Protein AF-A0A3R7B1Y9-F1 (afdb_monomer)

Solvent-accessible surface area (backbone atoms only — not comparable to full-atom values): 7894 Å² total; per-residue (Å²): 140,86,83,73,79,94,81,73,58,78,93,54,63,90,70,54,53,66,53,50,55,50,51,55,52,46,60,80,43,66,86,44,53,53,49,78,51,70,20,35,42,76,50,99,56,94,61,56,36,36,69,59,44,41,74,67,61,30,41,79,79,50,71,51,40,29,30,35,71,80,56,69,65,87,49,61,28,34,47,25,41,25,41,32,78,68,48,103,60,78,83,86,83,82,66,67,78,62,67,26,35,36,45,82,69,36,99,91,62,44,80,39,63,55,91,85,55,90,60,66,54,45,41,43,77,54,75,134

Nearest PDB structures (foldseek):
  7nac-assembly1_w  TM=2.927E-01  e=1.940E+00  Saccharomyces cerevisiae BY4741
  8etc-assembly1_w  TM=2.981E-01  e=4.101E+00  Schizosaccharomyces pombe
  8bwy-assembly1_N  TM=2.983E-01  e=2.821E+00  Chlamydomonas reinhardtii
  8bwy-assem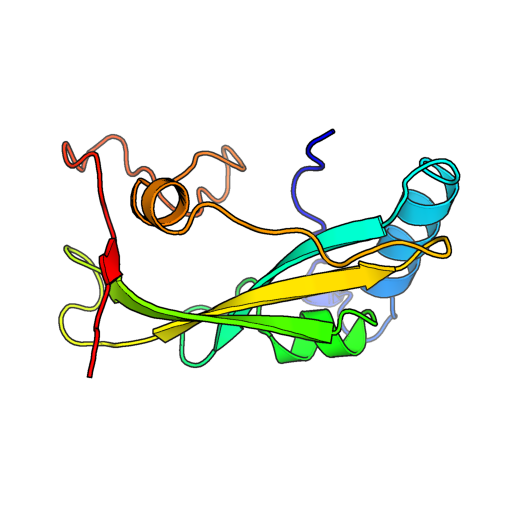bly1_O  TM=2.650E-01  e=2.821E+00  Chlamydomonas reinhardtii
  8glv-assembly1_AR  TM=2.754E-01  e=5.963E+00  Chlamydomonas reinhardtii

Radius of gyration: 15.41 Å; Cα contacts (8 Å, |Δi|>4): 181; chains: 1; bounding box: 38×37×38 Å

Sequence (128 aa):
MVLNCIWVLRKAKGHRFGKRLLNEMIMDYEDADGFATIGLENHWSGWLKKEHMEYLGFTSIDSFTVSHKTKHVGEQFKIRLMWLPNRRDKPPRWRKSKLLRGVDFCMAHPLYHAQSIKEKEILQPNYP

Mean predicted aligned error: 7.43 Å

Structure (mmCIF, N/CA/C/O backbone):
data_AF-A0A3R7B1Y9-F1
#
_entry.id   AF-A0A3R7B1Y9-F1
#
loop_
_atom_site.group_PDB
_atom_site.id
_atom_site.type_symbol
_atom_site.label_atom_id
_atom_site.label_alt_id
_atom_site.label_comp_id
_atom_site.label_asym_id
_atom_site.label_entity_id
_atom_site.label_seq_id
_atom_site.pdbx_PDB_ins_code
_atom_site.Cartn_x
_atom_site.Cartn_y
_atom_site.Cartn_z
_atom_site.occupancy
_atom_site.B_iso_or_equiv
_atom_site.auth_seq_id
_atom_site.auth_comp_id
_atom_site.auth_asym_id
_atom_site.auth_atom_id
_atom_site.pdbx_PDB_model_num
ATOM 1 N N . MET A 1 1 ? -5.298 -5.535 -12.477 1.00 52.38 1 MET A N 1
ATOM 2 C CA . MET A 1 1 ? -5.449 -6.796 -11.720 1.00 52.38 1 MET A CA 1
ATOM 3 C C . MET A 1 1 ? -5.105 -6.531 -10.255 1.00 52.38 1 MET A C 1
ATOM 5 O O . MET A 1 1 ? -4.308 -5.634 -10.012 1.00 52.38 1 MET A O 1
ATOM 9 N N . VAL A 1 2 ? -5.716 -7.226 -9.291 1.00 59.72 2 VAL A N 1
ATOM 10 C CA . VAL A 1 2 ? -5.399 -7.084 -7.854 1.00 59.72 2 VAL A CA 1
ATOM 11 C C . VAL A 1 2 ? -4.685 -8.355 -7.402 1.00 59.72 2 VAL A C 1
ATOM 13 O O . VAL A 1 2 ? -5.224 -9.442 -7.585 1.00 59.72 2 VAL A O 1
ATOM 16 N N . LEU A 1 3 ? -3.483 -8.214 -6.841 1.00 59.25 3 LEU A N 1
ATOM 17 C CA . LEU A 1 3 ? -2.704 -9.312 -6.264 1.00 59.25 3 LEU A CA 1
ATOM 18 C C . LEU A 1 3 ? -2.839 -9.285 -4.744 1.00 59.25 3 LEU A C 1
ATOM 20 O O . LEU A 1 3 ? -2.662 -8.240 -4.116 1.00 59.25 3 LEU A O 1
ATOM 24 N N . ASN A 1 4 ? -3.164 -10.436 -4.159 1.00 57.66 4 ASN A N 1
ATOM 25 C CA . ASN A 1 4 ? -3.396 -10.562 -2.725 1.00 57.66 4 ASN A CA 1
ATOM 26 C C . ASN A 1 4 ? -2.096 -10.943 -1.996 1.00 57.66 4 ASN A C 1
ATOM 28 O O . ASN A 1 4 ? -1.432 -11.903 -2.364 1.00 57.66 4 ASN A O 1
ATOM 32 N N . CYS A 1 5 ? -1.767 -10.144 -0.975 1.00 63.72 5 CYS A N 1
ATOM 33 C CA . CYS A 1 5 ? -0.744 -10.296 0.072 1.00 63.72 5 CYS A CA 1
ATOM 34 C C . CYS A 1 5 ? 0.504 -11.169 -0.208 1.00 63.72 5 CYS A C 1
ATOM 36 O O . CYS A 1 5 ? 0.454 -12.396 -0.196 1.00 63.72 5 CYS A O 1
ATOM 38 N N . ILE A 1 6 ? 1.682 -10.533 -0.240 1.00 68.62 6 ILE A N 1
ATOM 39 C CA . ILE A 1 6 ? 2.969 -11.225 -0.065 1.00 68.62 6 ILE A CA 1
ATOM 40 C C . ILE A 1 6 ? 3.262 -11.323 1.436 1.00 68.62 6 ILE A C 1
ATOM 42 O O . ILE A 1 6 ? 3.415 -10.303 2.114 1.00 68.62 6 ILE A O 1
ATOM 46 N N . TRP A 1 7 ? 3.368 -12.544 1.962 1.00 74.12 7 TRP A N 1
ATOM 47 C CA . TRP A 1 7 ? 3.702 -12.789 3.364 1.00 74.12 7 TRP A CA 1
ATOM 48 C C . TRP A 1 7 ? 4.930 -13.684 3.496 1.00 74.12 7 TRP A C 1
ATOM 50 O O . TRP A 1 7 ? 5.038 -14.727 2.858 1.00 74.12 7 TRP A O 1
ATOM 60 N N . VAL A 1 8 ? 5.858 -13.277 4.362 1.00 76.44 8 VAL A N 1
ATOM 61 C CA . VAL A 1 8 ? 7.041 -14.063 4.714 1.00 76.44 8 VAL A CA 1
ATOM 62 C C . VAL A 1 8 ? 6.974 -14.370 6.201 1.00 76.44 8 VAL A C 1
ATOM 64 O O . VAL A 1 8 ? 6.851 -13.464 7.028 1.00 76.44 8 VAL A O 1
ATOM 67 N N . LEU A 1 9 ? 7.080 -15.655 6.543 1.00 78.69 9 LEU A N 1
ATOM 68 C CA . LEU A 1 9 ? 7.109 -16.108 7.930 1.00 78.69 9 LEU A CA 1
ATOM 69 C C . LEU A 1 9 ? 8.239 -15.423 8.702 1.00 78.69 9 LEU A C 1
ATOM 71 O O . LEU A 1 9 ? 9.355 -15.289 8.203 1.00 78.69 9 LEU A O 1
ATOM 75 N N . ARG A 1 10 ? 7.983 -15.061 9.966 1.00 79.25 10 ARG A N 1
ATOM 76 C CA . ARG A 1 10 ? 8.965 -14.368 10.820 1.00 79.25 10 ARG A CA 1
ATOM 77 C C . ARG A 1 10 ? 10.307 -15.105 10.906 1.00 79.25 10 ARG A C 1
ATOM 79 O O . ARG A 1 10 ? 11.343 -14.455 10.841 1.00 79.25 10 ARG A O 1
ATOM 86 N N . LYS A 1 11 ? 10.286 -16.443 10.984 1.00 86.75 11 LYS A N 1
ATOM 87 C CA . LYS A 1 11 ? 11.491 -17.299 10.999 1.00 86.75 11 LYS A CA 1
ATOM 88 C C . LYS A 1 11 ? 12.354 -17.197 9.736 1.00 86.75 11 LYS A C 1
ATOM 90 O O . LYS A 1 11 ? 13.514 -17.566 9.766 1.00 86.75 11 LYS A O 1
ATOM 95 N N . ALA A 1 12 ? 11.783 -16.712 8.638 1.00 84.31 12 ALA A N 1
ATOM 96 C CA . ALA A 1 12 ? 12.436 -16.569 7.344 1.00 84.31 12 ALA A CA 1
ATOM 97 C C . ALA A 1 12 ? 12.818 -15.103 7.037 1.00 84.31 12 ALA A C 1
ATOM 99 O O . ALA A 1 12 ? 13.274 -14.783 5.935 1.00 84.31 12 ALA A O 1
ATOM 100 N N . LYS A 1 13 ? 12.639 -14.186 8.001 1.00 82.00 13 LYS A N 1
ATOM 101 C CA . LYS A 1 13 ? 13.059 -12.785 7.874 1.00 82.00 13 LYS A CA 1
ATOM 102 C C . LYS A 1 13 ? 14.584 -12.706 7.713 1.00 82.00 13 LYS A C 1
ATOM 104 O O . LYS A 1 13 ? 15.315 -13.468 8.326 1.00 82.00 13 LYS A O 1
ATOM 109 N N . GLY A 1 14 ? 15.061 -11.777 6.883 1.00 83.94 14 GLY A N 1
ATOM 110 C CA . GLY A 1 14 ? 16.495 -11.598 6.597 1.00 83.94 14 GLY A CA 1
ATOM 111 C C . GLY A 1 14 ? 17.009 -12.409 5.401 1.00 83.94 14 GLY A C 1
ATOM 112 O O . GLY A 1 14 ? 17.999 -12.022 4.791 1.00 83.94 14 GLY A O 1
ATOM 113 N N . HIS A 1 15 ? 16.277 -13.436 4.960 1.00 88.56 15 HIS A N 1
ATOM 114 C CA . HIS A 1 15 ? 16.654 -14.274 3.811 1.00 88.56 15 HIS A CA 1
ATOM 115 C C . HIS A 1 15 ? 16.192 -13.727 2.450 1.00 88.56 15 HIS A C 1
ATOM 117 O O . HIS A 1 15 ? 16.201 -14.438 1.451 1.00 88.56 15 HIS A O 1
ATOM 123 N N . ARG A 1 16 ? 15.761 -12.458 2.389 1.00 87.62 16 ARG A N 1
ATOM 124 C CA . ARG A 1 16 ? 15.345 -11.757 1.155 1.00 87.62 16 ARG A CA 1
ATOM 125 C C . ARG A 1 16 ? 14.173 -12.396 0.388 1.00 87.62 16 ARG A C 1
ATOM 127 O O . ARG A 1 16 ? 13.889 -11.974 -0.730 1.00 87.62 16 ARG A O 1
ATOM 134 N N . PHE A 1 17 ? 13.430 -13.329 0.991 1.00 88.50 17 PHE A N 1
ATOM 135 C CA . PHE A 1 17 ? 12.280 -13.975 0.345 1.00 88.50 17 PHE A CA 1
ATOM 136 C C . PHE A 1 17 ? 11.212 -12.991 -0.134 1.00 88.50 17 PHE A C 1
ATOM 138 O O . PHE A 1 17 ? 10.658 -13.196 -1.203 1.00 88.50 17 PHE A O 1
ATOM 145 N N . GLY A 1 18 ? 10.968 -11.894 0.591 1.00 86.56 18 GLY A N 1
ATOM 146 C CA . GLY A 1 18 ? 10.007 -10.876 0.150 1.00 86.56 18 GLY A CA 1
ATOM 147 C C . GLY A 1 18 ? 10.405 -10.235 -1.182 1.00 86.56 18 GLY A C 1
ATOM 148 O O . GLY A 1 18 ? 9.563 -10.068 -2.054 1.00 86.56 18 GLY A O 1
ATOM 149 N N . LYS A 1 19 ? 11.703 -9.957 -1.370 1.00 89.06 19 LYS A N 1
ATOM 150 C CA . LYS A 1 19 ? 12.230 -9.428 -2.633 1.00 89.06 19 LYS A CA 1
ATOM 151 C C . LYS A 1 19 ? 12.167 -10.473 -3.744 1.00 89.06 19 LYS A C 1
ATOM 153 O O . LYS A 1 19 ? 11.825 -10.137 -4.866 1.00 89.06 19 LYS A O 1
ATOM 158 N N . ARG A 1 20 ? 12.459 -11.739 -3.425 1.00 90.88 20 ARG A N 1
ATOM 159 C CA . ARG A 1 20 ? 12.348 -12.833 -4.395 1.00 90.88 20 ARG A CA 1
ATOM 160 C C . ARG A 1 20 ? 10.907 -12.999 -4.877 1.00 90.88 20 ARG A C 1
ATOM 162 O O . ARG A 1 20 ? 10.685 -12.932 -6.070 1.00 90.88 20 ARG A O 1
ATOM 169 N N . LEU A 1 21 ? 9.943 -13.110 -3.962 1.00 89.31 21 LEU A N 1
ATOM 170 C CA . LEU A 1 21 ? 8.519 -13.219 -4.298 1.00 89.31 21 LEU A CA 1
ATOM 171 C C . LEU A 1 21 ? 8.025 -12.022 -5.120 1.00 89.31 21 LEU A C 1
ATOM 173 O O . LEU A 1 21 ? 7.263 -12.205 -6.060 1.00 89.31 21 LEU A O 1
ATOM 177 N N . LEU A 1 22 ? 8.477 -10.809 -4.789 1.00 89.44 22 LEU A N 1
ATOM 178 C CA . LEU A 1 22 ? 8.145 -9.624 -5.573 1.00 89.44 22 LEU A CA 1
ATOM 179 C C . LEU A 1 22 ? 8.728 -9.686 -6.991 1.00 89.44 22 LEU A C 1
ATOM 181 O O . LEU A 1 22 ? 8.039 -9.322 -7.933 1.00 89.44 22 LEU A O 1
ATOM 185 N N . ASN A 1 23 ? 9.967 -10.150 -7.153 1.00 90.06 23 ASN A N 1
ATOM 186 C CA . ASN A 1 23 ? 10.581 -10.285 -8.472 1.00 90.06 23 ASN A CA 1
ATOM 187 C C . ASN A 1 23 ? 9.865 -11.330 -9.337 1.00 90.06 23 ASN A C 1
ATOM 189 O O . ASN A 1 23 ? 9.602 -11.042 -10.496 1.00 90.06 23 ASN A O 1
ATOM 193 N N . GLU A 1 24 ? 9.522 -12.494 -8.774 1.00 90.50 24 GLU A N 1
ATOM 194 C CA . GLU A 1 24 ? 8.728 -13.514 -9.483 1.00 90.50 24 GLU A CA 1
ATOM 195 C C . GLU A 1 24 ? 7.389 -12.913 -9.939 1.00 90.50 24 GLU A C 1
ATOM 197 O O . GLU A 1 24 ? 7.030 -12.994 -11.106 1.00 90.50 24 GLU A O 1
ATOM 202 N N . MET A 1 25 ? 6.709 -12.179 -9.051 1.00 88.12 25 MET A N 1
ATOM 203 C CA . MET A 1 25 ? 5.472 -11.472 -9.390 1.00 88.12 25 MET A CA 1
ATOM 204 C C . MET A 1 25 ? 5.673 -10.442 -10.515 1.00 88.12 25 MET A C 1
ATOM 206 O O . MET A 1 25 ? 4.823 -10.317 -11.385 1.00 88.12 25 MET A O 1
ATOM 210 N N . ILE A 1 26 ? 6.769 -9.680 -10.516 1.00 88.88 26 ILE A N 1
ATOM 211 C CA . ILE A 1 26 ? 7.052 -8.717 -11.592 1.00 88.88 26 ILE A CA 1
ATOM 212 C C . ILE A 1 26 ? 7.270 -9.443 -12.925 1.00 88.88 26 ILE A C 1
ATOM 214 O O . ILE A 1 26 ? 6.801 -8.959 -13.949 1.00 88.88 26 ILE A O 1
ATOM 218 N N . MET A 1 27 ? 7.943 -10.596 -12.909 1.00 89.50 27 MET A N 1
ATOM 219 C CA . MET A 1 27 ? 8.161 -11.416 -14.103 1.00 89.50 27 MET A CA 1
ATOM 220 C C . MET A 1 27 ? 6.852 -11.999 -14.646 1.00 89.50 27 MET A C 1
ATOM 222 O O . MET A 1 27 ? 6.613 -11.920 -15.846 1.00 89.50 27 MET A O 1
ATOM 226 N N .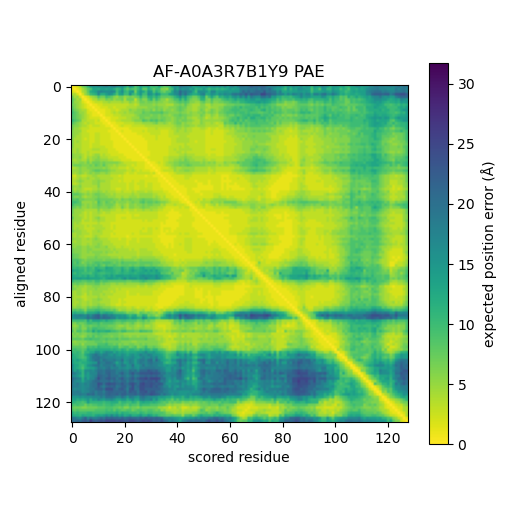 ASP A 1 28 ? 5.970 -12.494 -13.774 1.00 89.44 28 ASP A N 1
ATOM 227 C CA . ASP A 1 28 ? 4.648 -13.013 -14.162 1.00 89.44 28 ASP A CA 1
ATOM 228 C C . ASP A 1 28 ? 3.735 -11.930 -14.770 1.00 89.44 28 ASP A C 1
ATOM 230 O O . ASP A 1 28 ? 2.785 -12.235 -15.494 1.00 89.44 28 ASP A O 1
ATOM 234 N N . TYR A 1 29 ? 4.013 -10.656 -14.475 1.00 87.38 29 TYR A N 1
ATOM 235 C CA . TYR A 1 29 ? 3.265 -9.497 -14.961 1.00 87.38 29 TYR A CA 1
ATOM 236 C C . TYR A 1 29 ? 4.177 -8.497 -15.679 1.00 87.38 29 TYR A C 1
ATOM 238 O O . TYR A 1 29 ? 4.090 -7.290 -15.445 1.00 87.38 29 TYR A O 1
ATOM 246 N N . GLU A 1 30 ? 5.035 -8.990 -16.575 1.00 86.19 30 GLU A N 1
ATOM 247 C CA . GLU A 1 30 ? 6.001 -8.164 -17.314 1.00 86.19 30 GLU A CA 1
ATOM 248 C C . GLU A 1 30 ? 5.358 -7.041 -18.148 1.00 86.19 30 GLU A C 1
ATOM 250 O O . GLU A 1 30 ? 5.974 -5.997 -18.380 1.00 86.19 30 GLU A O 1
ATOM 255 N N . ASP A 1 31 ? 4.103 -7.235 -18.561 1.00 87.38 31 ASP A N 1
ATOM 256 C CA . ASP A 1 31 ? 3.315 -6.263 -19.319 1.00 87.38 31 ASP A CA 1
ATOM 257 C C . ASP A 1 31 ? 2.609 -5.214 -18.459 1.00 87.38 31 ASP A C 1
ATOM 259 O O . ASP A 1 31 ? 1.988 -4.298 -18.998 1.00 87.38 31 ASP A O 1
ATOM 263 N N . ALA A 1 32 ? 2.701 -5.305 -17.131 1.00 87.81 32 ALA A N 1
ATOM 264 C CA . ALA A 1 32 ? 2.169 -4.269 -16.264 1.00 87.81 32 ALA A CA 1
ATOM 265 C C . ALA A 1 32 ? 2.984 -2.973 -16.394 1.00 87.81 32 ALA A C 1
ATOM 267 O O . ALA A 1 32 ? 4.211 -2.968 -16.301 1.00 87.81 32 ALA A O 1
ATOM 268 N N . ASP A 1 33 ? 2.270 -1.861 -16.504 1.00 88.06 33 ASP A N 1
ATOM 269 C CA . ASP A 1 33 ? 2.784 -0.488 -16.488 1.00 88.06 33 ASP A CA 1
ATOM 270 C C . ASP A 1 33 ? 3.587 -0.166 -15.209 1.00 88.06 33 ASP A C 1
ATOM 272 O O . ASP A 1 33 ? 4.661 0.449 -15.215 1.00 88.06 33 ASP A O 1
ATOM 276 N N . GLY A 1 34 ? 3.093 -0.662 -14.075 1.00 89.62 34 GLY A N 1
ATOM 277 C CA . GLY A 1 34 ? 3.740 -0.573 -12.775 1.00 89.62 34 GLY A CA 1
ATOM 278 C C . GLY A 1 34 ? 2.876 -1.166 -11.668 1.00 89.62 34 GLY A C 1
ATOM 279 O O . GLY A 1 34 ? 1.734 -1.576 -11.879 1.00 89.62 34 GLY A O 1
ATOM 280 N N . PHE A 1 35 ? 3.422 -1.182 -10.458 1.00 90.00 35 PHE A N 1
ATOM 281 C CA . PHE A 1 35 ? 2.808 -1.813 -9.296 1.00 90.00 35 PHE A CA 1
ATOM 282 C C . PHE A 1 35 ? 2.497 -0.777 -8.226 1.00 90.00 35 PHE A C 1
ATOM 284 O O . PHE A 1 35 ? 3.338 0.052 -7.877 1.00 90.00 35 PHE A O 1
ATOM 291 N N . ALA A 1 36 ? 1.286 -0.840 -7.678 1.00 90.50 36 ALA A N 1
ATOM 292 C CA . ALA A 1 36 ? 0.816 0.074 -6.649 1.00 90.50 36 ALA A CA 1
ATOM 293 C C . ALA A 1 36 ? 0.402 -0.694 -5.395 1.00 90.50 36 ALA A C 1
ATOM 295 O O . ALA A 1 36 ? -0.249 -1.733 -5.477 1.00 90.50 36 ALA A O 1
ATOM 296 N N . THR A 1 37 ? 0.746 -0.157 -4.231 1.00 89.81 37 THR A N 1
ATOM 297 C CA . THR A 1 37 ? 0.320 -0.687 -2.934 1.00 89.81 37 THR A CA 1
ATOM 298 C C . THR A 1 37 ? 0.162 0.447 -1.923 1.00 89.81 37 THR A C 1
ATOM 300 O O . THR A 1 37 ? 0.339 1.622 -2.255 1.00 89.81 37 THR A O 1
ATOM 303 N N . ILE A 1 38 ? -0.188 0.108 -0.685 1.00 90.19 38 ILE A N 1
ATOM 304 C CA . ILE A 1 38 ? -0.211 1.052 0.429 1.00 90.19 38 ILE A CA 1
ATOM 305 C C . ILE A 1 38 ? 0.960 0.804 1.381 1.00 90.19 38 ILE A C 1
ATOM 307 O O . ILE A 1 38 ? 1.361 -0.334 1.623 1.00 90.19 38 ILE A O 1
ATOM 311 N N . GLY A 1 39 ? 1.487 1.888 1.937 1.00 91.25 39 GLY A N 1
ATOM 312 C CA . GLY A 1 39 ? 2.450 1.883 3.030 1.00 91.25 39 GLY A CA 1
ATOM 313 C C . GLY A 1 39 ? 1.855 2.584 4.244 1.00 91.25 39 GLY A C 1
ATOM 314 O O . GLY A 1 39 ? 1.229 3.634 4.107 1.00 91.25 39 GLY A O 1
ATOM 315 N N . LEU A 1 40 ? 2.045 2.014 5.426 1.00 92.00 40 LEU A N 1
ATOM 316 C CA . LEU A 1 40 ? 1.558 2.550 6.690 1.00 92.00 40 LEU A CA 1
ATOM 317 C C . LEU A 1 40 ? 2.720 3.163 7.475 1.00 92.00 40 LEU A C 1
ATOM 319 O O . LEU A 1 40 ? 3.778 2.549 7.635 1.00 92.00 40 LEU A O 1
ATOM 323 N N . GLU A 1 41 ? 2.509 4.384 7.953 1.00 93.56 41 GLU A N 1
ATOM 324 C CA . GLU A 1 41 ? 3.416 5.140 8.819 1.00 93.56 41 GLU A CA 1
ATOM 325 C C . GLU A 1 41 ? 2.687 5.452 10.127 1.00 93.56 41 GLU A C 1
ATOM 327 O O . GLU A 1 41 ? 1.529 5.868 10.104 1.00 93.56 41 GLU A O 1
ATOM 332 N N . ASN A 1 42 ? 3.358 5.223 11.259 1.00 90.06 42 ASN A N 1
ATOM 333 C CA . ASN A 1 42 ? 2.813 5.388 12.614 1.00 90.06 42 ASN A CA 1
ATOM 334 C C . ASN A 1 42 ? 1.551 4.557 12.912 1.00 90.06 42 ASN A C 1
ATOM 336 O O . ASN A 1 42 ? 0.792 4.877 13.816 1.00 90.06 42 ASN A O 1
ATOM 340 N N . HIS A 1 43 ? 1.317 3.472 12.172 1.00 88.25 43 HIS A N 1
ATOM 341 C CA . HIS A 1 43 ? 0.244 2.537 12.497 1.00 88.25 43 HIS A CA 1
ATOM 342 C C . HIS A 1 43 ? 0.693 1.609 13.632 1.00 88.25 43 HIS A C 1
ATOM 344 O O . HIS A 1 43 ? 1.793 1.060 13.582 1.00 88.25 43 HIS A O 1
ATOM 350 N N . TRP A 1 44 ? -0.187 1.332 14.598 1.00 82.44 44 TRP A N 1
ATOM 351 C CA . TRP A 1 44 ? 0.059 0.432 15.743 1.00 82.44 44 TRP A CA 1
ATOM 352 C C . TRP A 1 44 ? 0.403 -1.019 15.364 1.00 82.44 44 TRP A C 1
ATOM 354 O O . TRP A 1 44 ? 0.707 -1.849 16.218 1.00 82.44 44 TRP A O 1
ATOM 364 N N . SER A 1 45 ? 0.322 -1.367 14.080 1.00 79.88 45 SER A N 1
ATOM 365 C CA . SER A 1 45 ? 0.455 -2.737 13.610 1.00 79.88 45 SER A CA 1
ATOM 366 C C . SER A 1 45 ? 1.759 -2.913 12.838 1.00 79.88 45 SER A C 1
ATOM 368 O O . SER A 1 45 ? 2.269 -1.990 12.208 1.00 79.88 45 SER A O 1
ATOM 370 N N . GLY A 1 46 ? 2.310 -4.127 12.858 1.00 77.81 46 GLY A N 1
ATOM 371 C CA . GLY A 1 46 ? 3.515 -4.456 12.093 1.00 77.81 46 GLY A CA 1
ATOM 372 C C . GLY A 1 46 ? 3.292 -4.608 10.583 1.00 77.81 46 GLY A C 1
ATOM 373 O O . GLY A 1 46 ? 4.235 -4.969 9.876 1.00 77.81 46 GLY A O 1
ATOM 374 N N . TRP A 1 47 ? 2.070 -4.387 10.097 1.00 79.75 47 TRP A N 1
ATOM 375 C CA . TRP A 1 47 ? 1.654 -4.676 8.728 1.00 79.75 47 TRP A CA 1
ATOM 376 C C . TRP A 1 47 ? 1.937 -3.509 7.789 1.00 79.75 47 TRP A C 1
ATOM 378 O O . TRP A 1 47 ? 1.870 -2.352 8.191 1.00 79.75 47 TRP A O 1
ATOM 388 N N . LEU A 1 48 ? 2.254 -3.832 6.529 1.00 85.25 48 LEU A N 1
ATOM 389 C CA . LEU A 1 48 ? 2.430 -2.870 5.433 1.00 85.25 48 LEU A CA 1
ATOM 390 C C . LEU A 1 48 ? 3.299 -1.653 5.790 1.00 85.25 48 LEU A C 1
ATOM 392 O O . LEU A 1 48 ? 3.067 -0.559 5.285 1.00 85.25 48 LEU A O 1
ATOM 396 N N . LYS A 1 49 ? 4.306 -1.826 6.656 1.00 89.81 49 LYS A N 1
ATOM 397 C CA . LYS A 1 49 ? 5.200 -0.731 7.047 1.00 89.81 49 LYS A CA 1
ATOM 398 C C . LYS A 1 49 ? 5.783 -0.068 5.806 1.00 89.81 49 LYS A C 1
ATOM 400 O O . LYS A 1 49 ? 6.359 -0.760 4.964 1.00 89.81 49 LYS A O 1
ATOM 405 N N . LYS A 1 50 ? 5.684 1.261 5.734 1.00 93.69 50 LYS A N 1
ATOM 406 C CA . LYS A 1 50 ? 6.271 2.073 4.657 1.00 93.69 50 LYS A CA 1
ATOM 407 C C . LYS A 1 50 ? 7.716 1.655 4.362 1.00 93.69 50 LYS A C 1
ATOM 409 O O . LYS A 1 50 ? 8.039 1.352 3.221 1.00 93.69 50 LYS A O 1
ATOM 414 N N . GLU A 1 51 ? 8.539 1.540 5.400 1.00 92.19 51 GLU A N 1
ATOM 415 C CA . GLU A 1 51 ? 9.960 1.172 5.310 1.00 92.19 51 GLU A CA 1
ATOM 416 C C . GLU A 1 51 ? 10.189 -0.186 4.630 1.00 92.19 51 GLU A C 1
ATOM 418 O O . GLU A 1 51 ? 11.150 -0.36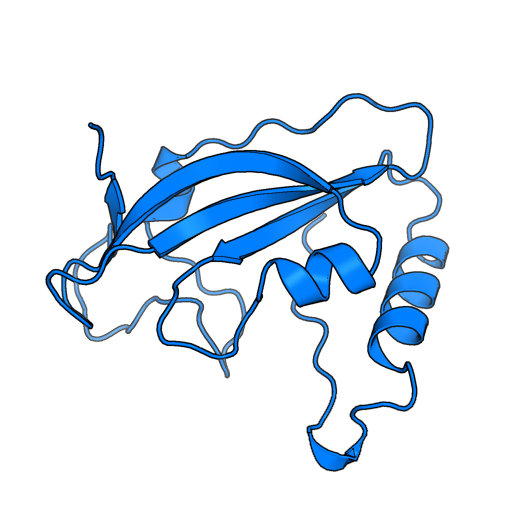7 3.886 1.00 92.19 51 GLU A O 1
ATOM 423 N N . HIS A 1 52 ? 9.297 -1.159 4.851 1.00 89.69 52 HIS A N 1
ATOM 424 C CA . HIS A 1 52 ? 9.391 -2.457 4.184 1.00 89.69 52 HIS A CA 1
ATOM 425 C C . HIS A 1 52 ? 9.046 -2.348 2.696 1.00 89.69 52 HIS A C 1
ATOM 427 O O . HIS A 1 52 ? 9.667 -3.026 1.883 1.00 89.69 52 HIS A O 1
ATOM 433 N N . MET A 1 53 ? 8.068 -1.513 2.335 1.00 92.56 53 MET A N 1
ATOM 434 C CA . MET A 1 53 ? 7.727 -1.269 0.931 1.00 92.56 53 MET A CA 1
ATOM 435 C C . MET A 1 53 ? 8.874 -0.538 0.218 1.00 92.56 53 MET A C 1
ATOM 437 O O . MET A 1 53 ? 9.224 -0.894 -0.902 1.00 92.56 53 MET 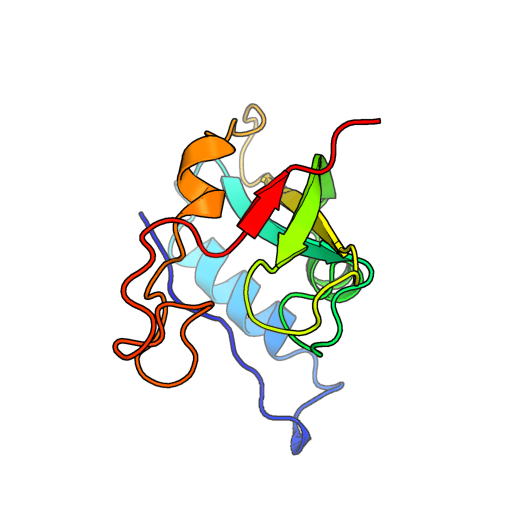A O 1
ATOM 441 N N . GLU A 1 54 ? 9.523 0.412 0.893 1.00 94.31 54 GLU A N 1
ATOM 442 C CA . GLU A 1 54 ? 10.715 1.101 0.378 1.00 94.31 54 GLU A CA 1
ATOM 443 C C . GLU A 1 54 ? 11.895 0.141 0.199 1.00 94.31 54 GLU A C 1
ATOM 445 O O . GLU A 1 54 ? 12.541 0.147 -0.845 1.00 94.31 54 GLU A O 1
ATOM 450 N N . TYR A 1 55 ? 12.124 -0.768 1.152 1.00 91.38 55 TYR A N 1
ATOM 451 C CA . TYR A 1 55 ? 13.123 -1.834 1.013 1.00 91.38 55 TYR A CA 1
ATOM 452 C C . TYR A 1 55 ? 12.866 -2.745 -0.202 1.00 91.38 55 TYR A C 1
ATOM 454 O O . TYR A 1 55 ? 13.803 -3.258 -0.818 1.00 91.38 55 TYR A O 1
ATOM 462 N N . LEU A 1 56 ? 11.596 -2.945 -0.555 1.00 90.50 56 LEU A N 1
ATOM 463 C CA . LEU A 1 56 ? 11.175 -3.698 -1.735 1.00 90.50 56 LEU A CA 1
ATOM 464 C C . LEU A 1 56 ? 11.288 -2.898 -3.047 1.00 90.50 56 LEU A C 1
ATOM 466 O O . LEU A 1 56 ? 11.094 -3.474 -4.112 1.00 90.50 56 LEU A O 1
ATOM 470 N N . GLY A 1 57 ? 11.643 -1.611 -2.987 1.00 92.31 57 GLY A N 1
ATOM 471 C CA . GLY A 1 57 ? 11.851 -0.740 -4.147 1.00 92.31 57 GLY A CA 1
ATOM 472 C C . GLY A 1 57 ? 10.690 0.205 -4.460 1.00 92.31 57 GLY A C 1
ATOM 473 O O . GLY A 1 57 ? 10.782 0.975 -5.412 1.00 92.31 57 GLY A O 1
ATOM 474 N N . PHE A 1 58 ? 9.607 0.188 -3.679 1.00 94.06 58 PHE A N 1
ATOM 475 C CA . PHE A 1 58 ? 8.508 1.130 -3.878 1.00 94.06 58 PHE A CA 1
ATOM 476 C C . PHE A 1 58 ? 8.874 2.533 -3.390 1.00 94.06 58 PHE A C 1
ATOM 478 O O . PHE A 1 58 ? 9.577 2.714 -2.400 1.00 94.06 58 PHE A O 1
ATOM 485 N N . THR A 1 59 ? 8.286 3.539 -4.026 1.00 95.12 59 THR A N 1
ATOM 486 C CA . THR A 1 59 ? 8.410 4.950 -3.652 1.00 95.12 59 THR A CA 1
ATOM 487 C C . THR A 1 59 ? 7.060 5.519 -3.229 1.00 95.12 59 THR A C 1
ATOM 489 O O . THR A 1 59 ? 6.022 5.164 -3.782 1.00 95.12 59 THR A O 1
ATOM 492 N N . SER A 1 60 ? 7.047 6.394 -2.224 1.00 95.75 60 SER A N 1
ATOM 493 C CA . SER A 1 60 ? 5.821 7.071 -1.780 1.00 95.75 60 SER A CA 1
ATOM 494 C C . SER A 1 60 ? 5.493 8.235 -2.716 1.00 95.75 60 SER A C 1
ATOM 496 O O . SER A 1 60 ? 6.297 9.154 -2.827 1.00 95.75 60 SER A O 1
ATOM 498 N N . ILE A 1 61 ? 4.289 8.257 -3.295 1.00 95.12 61 ILE A N 1
ATOM 499 C CA . ILE A 1 61 ? 3.871 9.295 -4.261 1.00 95.12 61 ILE A CA 1
ATOM 500 C C . ILE A 1 61 ? 2.665 10.142 -3.846 1.00 95.12 61 ILE A C 1
ATOM 502 O O . ILE A 1 61 ? 2.464 11.226 -4.380 1.00 95.12 61 ILE A O 1
ATOM 506 N N . ASP A 1 62 ? 1.869 9.684 -2.886 1.00 94.69 62 ASP A N 1
ATOM 507 C CA . ASP A 1 62 ? 0.796 10.467 -2.263 1.00 94.69 62 ASP A CA 1
ATOM 508 C C . ASP A 1 62 ? 0.590 9.948 -0.836 1.00 94.69 62 ASP A C 1
ATOM 510 O O . ASP A 1 62 ? 1.022 8.845 -0.493 1.00 94.69 62 ASP A O 1
ATOM 514 N N . SER A 1 63 ? -0.052 10.732 0.022 1.00 94.38 63 SER A N 1
ATOM 515 C CA . SER A 1 63 ? -0.421 10.296 1.363 1.00 94.38 63 SER A CA 1
ATOM 516 C C . SER A 1 63 ? -1.636 11.036 1.909 1.00 94.38 63 SER A C 1
ATOM 518 O O . SER A 1 63 ? -2.069 12.060 1.376 1.00 94.38 63 SER A O 1
ATOM 520 N N . PHE A 1 64 ? -2.224 10.494 2.967 1.00 92.75 64 PHE A N 1
ATOM 521 C CA . PHE A 1 64 ? -3.196 11.198 3.795 1.00 92.75 64 PHE A CA 1
ATOM 522 C C . PHE A 1 64 ? -3.204 10.606 5.202 1.00 92.75 64 PHE A C 1
ATOM 524 O O . PHE A 1 64 ? -2.904 9.423 5.397 1.00 92.75 64 PHE A O 1
ATOM 531 N N . THR A 1 65 ? -3.516 11.453 6.175 1.00 93.06 65 THR A N 1
ATOM 532 C CA . THR A 1 65 ? -3.599 11.069 7.581 1.00 93.06 65 THR A CA 1
ATOM 533 C C . THR A 1 65 ? -5.018 10.636 7.902 1.00 93.06 65 THR A C 1
ATOM 535 O O . THR A 1 65 ? -5.992 11.233 7.438 1.00 93.06 65 THR A O 1
ATOM 538 N N . VAL A 1 66 ? -5.131 9.582 8.695 1.00 89.88 66 VAL A N 1
ATOM 539 C CA . VAL A 1 66 ? -6.394 9.017 9.148 1.00 89.88 66 VAL A CA 1
ATOM 540 C C . VAL A 1 66 ? -6.293 8.636 10.616 1.00 89.88 66 VAL A C 1
ATOM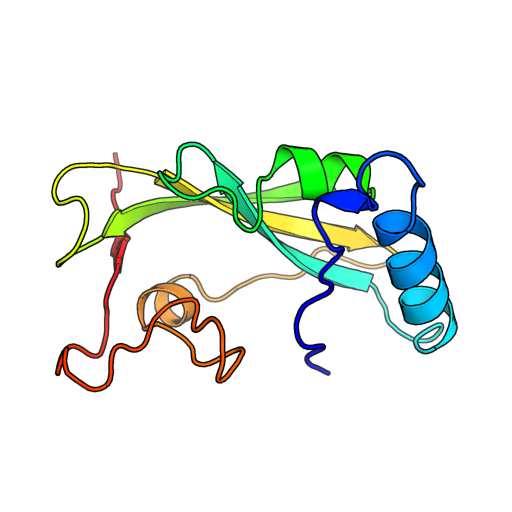 542 O O . VAL A 1 66 ? -5.202 8.458 11.157 1.00 89.88 66 VAL A O 1
ATOM 545 N N . SER A 1 67 ? -7.438 8.488 11.257 1.00 88.56 67 SER A N 1
ATOM 546 C CA . SER A 1 67 ? -7.575 7.744 12.502 1.00 88.56 67 SER A CA 1
ATOM 547 C C . SER A 1 67 ? -8.649 6.690 12.319 1.00 88.56 67 SER A C 1
ATOM 549 O O . SER A 1 67 ? -9.472 6.743 11.399 1.00 88.56 67 SER A O 1
ATOM 551 N N . HIS A 1 68 ? -8.616 5.690 13.180 1.00 83.44 68 HIS A N 1
ATOM 552 C CA . HIS A 1 68 ? -9.612 4.638 13.169 1.00 83.44 68 HIS A CA 1
ATOM 553 C C . HIS A 1 68 ? -10.779 5.038 14.075 1.00 83.44 68 HIS A C 1
ATOM 555 O O . HIS A 1 68 ? -10.582 5.591 15.155 1.00 83.44 68 HIS A O 1
ATOM 561 N N . LYS A 1 69 ? -12.010 4.793 13.609 1.00 78.62 69 LYS A N 1
ATOM 562 C CA . LYS A 1 69 ? -13.225 5.226 14.321 1.00 78.62 69 LYS A CA 1
ATOM 563 C C . LYS A 1 69 ? -13.508 4.407 15.580 1.00 78.62 69 LYS A C 1
ATOM 565 O O . LYS A 1 69 ? -14.008 4.937 16.561 1.00 78.62 69 LYS A O 1
ATOM 570 N N . THR A 1 70 ? -13.185 3.113 15.547 1.00 75.75 70 THR A N 1
ATOM 571 C CA . THR A 1 70 ? -13.529 2.160 16.615 1.00 75.75 70 THR A CA 1
ATOM 572 C C . THR A 1 70 ? -12.336 1.567 17.368 1.00 75.75 70 THR A C 1
ATOM 574 O O . THR A 1 70 ? -12.447 1.305 18.561 1.00 75.75 70 THR A O 1
ATOM 577 N N . LYS A 1 71 ? -11.196 1.328 16.710 1.00 71.06 71 LYS A N 1
ATOM 578 C CA . LYS A 1 71 ? -9.979 0.787 17.340 1.00 71.06 71 LYS A CA 1
ATOM 579 C C . LYS A 1 71 ? -8.958 1.894 17.533 1.00 71.06 71 LYS A C 1
ATOM 581 O O . LYS A 1 71 ? -8.880 2.761 16.677 1.00 71.06 71 LYS A O 1
ATOM 586 N N . HIS A 1 72 ? -8.160 1.827 18.604 1.00 75.69 72 HIS A N 1
ATOM 587 C CA . HIS A 1 72 ? -7.073 2.788 18.852 1.00 75.69 72 HIS A CA 1
ATOM 588 C C . HIS A 1 72 ? -7.539 4.244 18.664 1.00 75.69 72 HIS A C 1
ATOM 590 O O . HIS A 1 72 ? -6.915 5.038 17.964 1.00 75.69 72 HIS A O 1
ATOM 596 N N . VAL A 1 73 ? -8.715 4.559 19.222 1.00 75.81 73 VAL A N 1
ATOM 597 C CA . VAL A 1 73 ? -9.385 5.850 19.026 1.00 75.81 73 VAL A CA 1
ATOM 598 C C . VAL A 1 73 ? -8.467 6.970 19.509 1.00 75.81 73 VAL A C 1
ATOM 600 O O . VAL A 1 73 ? -7.948 6.919 20.620 1.00 75.81 73 VAL A O 1
ATOM 603 N N . GLY A 1 74 ? -8.261 7.973 18.657 1.00 75.94 74 GLY A N 1
ATOM 604 C CA . GLY A 1 74 ? -7.333 9.079 18.907 1.00 75.94 74 GLY A CA 1
ATOM 605 C C . GLY A 1 74 ? -5.926 8.860 18.344 1.00 75.94 74 GLY A C 1
ATOM 606 O O . GLY A 1 74 ? -5.225 9.842 18.107 1.00 75.94 74 GLY A O 1
ATOM 607 N N . GLU A 1 75 ? -5.527 7.623 18.032 1.00 85.25 75 GLU A N 1
ATOM 608 C CA . GLU A 1 75 ? -4.268 7.371 17.330 1.00 85.25 75 GLU A CA 1
ATOM 609 C C . GLU A 1 75 ? -4.407 7.709 15.842 1.00 85.25 75 GLU A C 1
ATOM 611 O O . GLU A 1 75 ? -5.293 7.218 15.130 1.00 85.25 75 GLU A O 1
ATOM 616 N N . GLN A 1 76 ? -3.506 8.566 15.365 1.00 90.56 76 GLN A N 1
ATOM 617 C CA . GLN A 1 76 ? -3.410 8.924 13.959 1.00 90.56 76 GLN A CA 1
ATOM 618 C C . GLN A 1 76 ? -2.298 8.129 13.288 1.00 90.56 76 GLN A C 1
ATOM 620 O O . GLN A 1 76 ? -1.200 7.986 13.823 1.00 90.56 76 GLN A O 1
ATOM 625 N N . PHE A 1 77 ? -2.558 7.685 12.066 1.00 91.19 77 PHE A N 1
ATOM 626 C CA . PHE A 1 77 ? -1.557 7.071 11.210 1.00 91.19 77 PHE A CA 1
ATOM 627 C C . PHE A 1 77 ? -1.703 7.587 9.783 1.00 91.19 77 PHE A C 1
ATOM 629 O O . PHE A 1 77 ? -2.731 8.142 9.386 1.00 91.19 77 PHE A O 1
ATOM 636 N N . LYS A 1 78 ? -0.648 7.426 8.991 1.00 92.81 78 LYS A N 1
ATOM 637 C CA . LYS A 1 78 ? -0.604 7.911 7.613 1.00 92.81 78 LYS A CA 1
ATOM 638 C C . LYS A 1 78 ? -0.607 6.738 6.649 1.00 92.81 78 LYS A C 1
ATOM 640 O O . LYS A 1 78 ? 0.216 5.828 6.758 1.00 92.81 78 LYS A O 1
ATOM 645 N N . ILE A 1 79 ? -1.522 6.793 5.687 1.00 92.00 79 ILE A N 1
ATOM 646 C CA . ILE A 1 79 ? -1.564 5.873 4.552 1.00 92.00 79 ILE A CA 1
ATOM 647 C C . ILE A 1 79 ? -0.832 6.549 3.397 1.00 92.00 79 ILE A C 1
ATOM 649 O O . ILE A 1 79 ? -1.139 7.686 3.034 1.00 92.00 79 ILE A O 1
ATOM 653 N N . ARG A 1 80 ? 0.136 5.848 2.810 1.00 93.44 80 ARG A N 1
ATOM 654 C CA . ARG A 1 80 ? 0.925 6.288 1.656 1.00 93.44 80 ARG A CA 1
ATOM 655 C C . ARG A 1 80 ? 0.609 5.445 0.435 1.00 93.44 80 ARG A C 1
ATOM 657 O O . ARG A 1 80 ? 0.515 4.227 0.549 1.00 93.44 80 ARG A O 1
ATOM 664 N N . LEU A 1 81 ? 0.474 6.092 -0.717 1.00 93.62 81 LEU A N 1
ATOM 665 C CA . LEU A 1 81 ? 0.418 5.425 -2.008 1.00 93.62 81 LEU A CA 1
ATOM 666 C C . LEU A 1 81 ? 1.849 5.106 -2.400 1.00 93.62 81 LEU A C 1
ATOM 668 O O . LEU A 1 81 ? 2.655 6.017 -2.594 1.00 93.62 81 LEU A O 1
ATOM 672 N N . MET A 1 82 ? 2.149 3.820 -2.475 1.00 94.38 82 MET A N 1
ATOM 673 C CA . MET A 1 82 ? 3.469 3.305 -2.792 1.00 94.38 82 MET A CA 1
ATOM 674 C C . MET A 1 82 ? 3.463 2.812 -4.238 1.00 94.38 82 MET A C 1
ATOM 676 O O . MET A 1 82 ? 2.584 2.037 -4.613 1.00 94.38 82 MET A O 1
ATOM 680 N N . TRP A 1 83 ? 4.432 3.243 -5.040 1.00 94.44 83 TRP A N 1
ATOM 681 C CA . TRP A 1 83 ? 4.544 2.916 -6.459 1.00 94.44 83 TRP A CA 1
ATOM 682 C C . TRP A 1 83 ? 5.930 2.377 -6.807 1.00 94.44 83 TRP A C 1
ATOM 684 O O . TRP A 1 83 ? 6.950 2.958 -6.432 1.00 94.44 83 TRP A O 1
ATOM 694 N N . LEU A 1 84 ? 5.941 1.268 -7.538 1.00 92.88 84 LEU A N 1
ATOM 695 C CA . LEU A 1 84 ? 7.102 0.694 -8.198 1.00 92.88 84 LEU A CA 1
ATOM 696 C C . LEU A 1 84 ? 6.856 0.713 -9.720 1.00 92.88 84 LEU A C 1
ATOM 698 O O . LEU A 1 84 ? 5.974 -0.013 -10.187 1.00 92.88 84 LEU A O 1
ATOM 702 N N . PRO A 1 85 ? 7.563 1.547 -10.500 1.00 90.81 85 PRO A N 1
ATOM 703 C CA . PRO A 1 85 ? 7.438 1.539 -11.955 1.00 90.81 85 PRO A CA 1
ATOM 704 C C . PRO A 1 85 ? 8.048 0.259 -12.543 1.00 90.81 85 PRO A C 1
ATOM 706 O O . PRO A 1 85 ? 9.051 -0.234 -12.028 1.00 90.81 85 PRO A O 1
ATOM 709 N N . ASN A 1 86 ? 7.458 -0.262 -13.620 1.00 86.75 86 ASN A N 1
ATOM 710 C CA . ASN A 1 86 ? 8.005 -1.397 -14.373 1.00 86.75 86 ASN A CA 1
ATOM 711 C C . ASN A 1 86 ? 8.448 -0.956 -15.777 1.00 86.75 86 ASN A C 1
ATOM 713 O O . ASN A 1 86 ? 9.583 -1.194 -16.185 1.00 86.75 86 ASN A O 1
ATOM 717 N N . ARG A 1 87 ? 7.585 -0.216 -16.484 1.00 79.19 87 ARG A N 1
ATOM 718 C CA . ARG A 1 87 ? 7.898 0.451 -17.759 1.00 79.19 87 ARG A CA 1
ATOM 719 C C . ARG A 1 87 ? 7.923 1.976 -17.572 1.00 79.19 87 ARG A C 1
ATOM 721 O O . ARG A 1 87 ? 7.844 2.482 -16.450 1.00 79.19 87 ARG A O 1
ATOM 728 N N . ARG A 1 88 ? 8.088 2.736 -18.664 1.00 66.75 88 ARG A N 1
ATOM 729 C CA . ARG A 1 88 ? 7.997 4.209 -18.645 1.00 66.75 88 ARG A CA 1
ATOM 730 C C . ARG A 1 88 ? 6.545 4.629 -18.446 1.00 66.75 88 ARG A C 1
ATOM 732 O O . ARG A 1 88 ? 5.878 4.989 -19.410 1.00 66.75 88 ARG A O 1
ATOM 739 N N . ASP A 1 89 ? 6.089 4.593 -17.201 1.00 70.56 89 ASP A N 1
ATOM 740 C CA . ASP A 1 89 ? 4.704 4.906 -16.882 1.00 70.56 89 ASP A CA 1
ATOM 741 C C . ASP A 1 89 ? 4.521 6.056 -15.898 1.00 70.56 89 ASP A C 1
ATOM 743 O O . ASP A 1 89 ? 5.454 6.512 -15.235 1.00 70.56 89 ASP A O 1
ATOM 747 N N . LYS A 1 90 ? 3.287 6.556 -15.850 1.00 83.12 90 LYS A N 1
ATOM 748 C CA . LYS A 1 90 ? 2.834 7.626 -14.974 1.00 83.12 90 LYS A CA 1
ATOM 749 C C . LYS A 1 90 ? 2.370 7.059 -13.630 1.00 83.12 90 LYS A C 1
ATOM 751 O O . LYS A 1 90 ? 1.814 5.963 -13.570 1.00 83.12 90 LYS A O 1
ATOM 756 N N . PRO A 1 91 ? 2.521 7.838 -12.545 1.00 86.44 91 PRO A N 1
ATOM 757 C CA . PRO A 1 91 ? 2.074 7.411 -11.232 1.00 86.44 91 PRO A CA 1
ATOM 758 C C . PRO A 1 91 ? 0.572 7.133 -11.225 1.00 86.44 91 PRO A C 1
ATOM 760 O O . PRO A 1 91 ? -0.201 7.934 -11.770 1.00 86.44 91 PRO A O 1
ATOM 763 N N . PRO A 1 92 ? 0.125 6.064 -10.546 1.00 88.19 92 PRO A N 1
ATOM 764 C CA . PRO A 1 92 ? -1.291 5.845 -10.334 1.00 88.19 92 PRO A CA 1
ATOM 765 C C . PRO A 1 92 ? -1.877 6.958 -9.459 1.00 88.19 92 PRO A C 1
ATOM 767 O O . PRO A 1 92 ? -1.205 7.566 -8.625 1.00 88.19 92 PRO A O 1
ATOM 770 N N . ARG A 1 93 ? -3.182 7.182 -9.606 1.00 87.62 93 ARG A N 1
ATOM 771 C CA . ARG A 1 93 ? -3.979 7.977 -8.668 1.00 87.62 93 ARG A CA 1
ATOM 772 C C . ARG A 1 93 ? -4.933 7.054 -7.931 1.00 87.62 93 ARG A C 1
ATOM 774 O O . ARG A 1 93 ? -5.547 6.177 -8.533 1.00 87.62 93 ARG A O 1
ATOM 781 N N . TRP A 1 94 ? -5.117 7.287 -6.640 1.00 86.81 94 TRP A N 1
ATOM 782 C CA . TRP A 1 94 ? -6.114 6.581 -5.836 1.00 86.81 94 TRP A CA 1
ATOM 783 C C . TRP A 1 94 ? -7.316 7.467 -5.493 1.00 86.81 94 TRP A C 1
ATOM 785 O O . TRP A 1 94 ? -7.233 8.694 -5.422 1.00 86.81 94 TRP A O 1
ATOM 795 N N . ARG A 1 95 ? -8.468 6.836 -5.256 1.00 85.62 95 ARG A N 1
ATOM 796 C CA . ARG A 1 95 ? -9.652 7.511 -4.711 1.00 85.62 95 ARG A CA 1
ATOM 797 C C . ARG A 1 95 ? -9.650 7.330 -3.194 1.00 85.62 95 ARG A C 1
ATOM 799 O O . ARG A 1 95 ? -10.134 6.307 -2.716 1.00 85.62 95 ARG A O 1
ATOM 806 N N . LYS A 1 96 ? -9.118 8.309 -2.449 1.00 85.94 96 LYS A N 1
ATOM 807 C CA . LYS A 1 96 ? -8.944 8.250 -0.978 1.00 85.94 96 LYS A CA 1
ATOM 808 C C . LYS A 1 96 ? -10.233 7.859 -0.239 1.00 85.94 96 LYS A C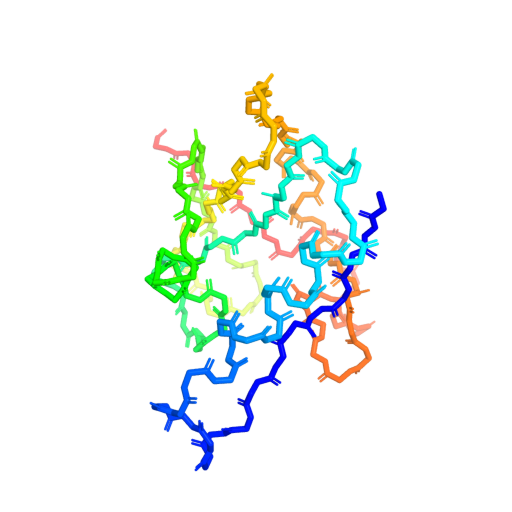 1
ATOM 810 O O . LYS A 1 96 ? -10.193 7.022 0.654 1.00 85.94 96 LYS A O 1
ATOM 815 N N . SER A 1 97 ? -11.391 8.342 -0.696 1.00 82.12 97 SER A N 1
ATOM 816 C CA . SER A 1 97 ? -12.703 7.990 -0.127 1.00 82.12 97 SER A CA 1
ATOM 817 C C . SER A 1 97 ? -13.036 6.495 -0.176 1.00 82.12 97 SER A C 1
ATOM 819 O O . SER A 1 97 ? -13.764 6.002 0.679 1.00 82.12 97 SER A O 1
ATOM 821 N N . LYS A 1 98 ? -12.499 5.739 -1.145 1.00 79.94 98 LYS A N 1
ATOM 822 C CA . LYS A 1 98 ? -12.690 4.283 -1.198 1.00 79.94 98 LYS A CA 1
ATOM 823 C C . LYS A 1 98 ? -11.846 3.542 -0.159 1.00 79.94 98 LYS A C 1
ATOM 825 O O . LYS A 1 98 ? -12.278 2.491 0.292 1.00 79.94 98 LYS A O 1
ATOM 830 N N . LEU A 1 99 ? -10.694 4.085 0.240 1.00 79.06 99 LEU A N 1
ATOM 831 C CA . LEU A 1 99 ? -9.821 3.474 1.251 1.00 79.06 99 LEU A CA 1
ATOM 832 C C . LEU A 1 99 ? -10.384 3.599 2.670 1.00 79.06 99 LEU A C 1
ATOM 834 O O . LEU A 1 99 ? -10.052 2.790 3.528 1.00 79.06 99 LEU A O 1
ATOM 838 N N . LEU A 1 100 ? -11.267 4.572 2.911 1.00 77.31 100 LEU A N 1
ATOM 839 C CA . LEU A 1 100 ? -11.924 4.749 4.209 1.00 77.31 100 LEU A CA 1
ATOM 840 C C . LEU A 1 100 ? -12.904 3.618 4.541 1.00 77.31 100 LEU A C 1
ATOM 842 O O . LEU A 1 100 ? -13.249 3.427 5.706 1.00 77.31 100 LEU A O 1
ATOM 846 N N . ARG A 1 101 ? -13.357 2.876 3.523 1.00 71.25 101 ARG A N 1
ATOM 847 C CA . ARG A 1 101 ? -14.481 1.945 3.643 1.00 71.25 101 ARG A CA 1
ATOM 848 C C . ARG A 1 101 ? -14.155 0.614 4.323 1.00 71.25 101 ARG A C 1
ATOM 850 O O . ARG A 1 101 ? -15.066 -0.137 4.641 1.00 71.25 101 ARG A O 1
ATOM 857 N N . GLY A 1 102 ? -12.878 0.334 4.582 1.00 63.19 102 GLY A N 1
ATOM 858 C CA . GLY A 1 102 ? -12.462 -1.031 4.897 1.00 63.19 102 GLY A CA 1
ATOM 859 C C . GLY A 1 102 ? -12.558 -1.922 3.657 1.00 63.19 102 GLY A C 1
ATOM 860 O O . GLY A 1 102 ? -13.211 -1.587 2.668 1.00 63.19 102 GLY A O 1
ATOM 861 N N . VAL A 1 103 ? -11.789 -3.004 3.650 1.00 61.06 103 VAL A N 1
ATOM 862 C CA . VAL A 1 103 ? -11.611 -3.861 2.473 1.00 61.06 103 VAL A CA 1
ATOM 863 C C . VAL A 1 103 ? -11.204 -5.256 2.932 1.00 61.06 103 VAL A C 1
ATOM 865 O O . VAL A 1 103 ? -10.295 -5.420 3.754 1.00 61.06 103 VAL A O 1
ATOM 868 N N . ASP A 1 104 ? -11.871 -6.263 2.374 1.00 54.62 104 ASP A N 1
ATOM 869 C CA . ASP A 1 104 ? -11.613 -7.677 2.639 1.00 54.62 104 ASP A CA 1
ATOM 870 C C . ASP A 1 104 ? -10.553 -8.208 1.674 1.00 54.62 104 ASP A C 1
ATOM 872 O O . ASP A 1 104 ? -10.859 -8.753 0.618 1.00 54.62 104 ASP A O 1
ATOM 876 N N . PHE A 1 105 ? -9.276 -8.010 2.006 1.00 52.00 105 PHE A N 1
ATOM 877 C CA . PHE A 1 105 ? -8.176 -8.469 1.145 1.00 52.00 105 PHE A CA 1
ATOM 878 C C . PHE A 1 105 ? -7.742 -9.916 1.410 1.00 52.00 105 PHE A C 1
ATOM 880 O O . PHE A 1 105 ? -7.112 -10.538 0.559 1.00 52.00 105 PHE A O 1
ATOM 887 N N . CYS A 1 106 ? -8.035 -10.465 2.590 1.00 51.06 106 CYS A N 1
ATOM 888 C CA . CYS A 1 106 ? -7.633 -11.816 2.966 1.00 51.06 106 CYS A CA 1
ATOM 889 C C . CYS A 1 106 ? -8.532 -12.334 4.093 1.00 51.06 106 CYS A C 1
ATOM 891 O O . CYS A 1 106 ? -8.670 -11.654 5.107 1.00 51.06 106 CYS A O 1
ATOM 893 N N . MET A 1 107 ? -9.077 -13.551 3.959 1.00 40.22 107 MET A N 1
ATOM 894 C CA . MET A 1 107 ? -9.888 -14.193 5.010 1.00 40.22 107 MET A CA 1
ATOM 895 C C . MET A 1 107 ? -9.144 -14.317 6.349 1.00 40.22 107 MET A C 1
ATOM 897 O O . MET A 1 107 ? -9.770 -14.314 7.402 1.00 40.22 107 MET A O 1
ATOM 901 N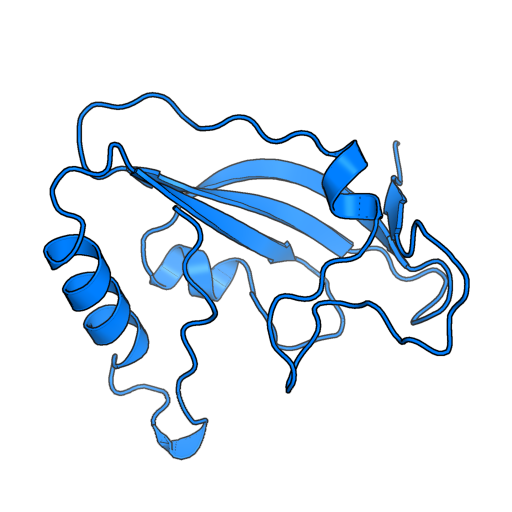 N . ALA A 1 108 ? -7.810 -14.401 6.318 1.00 48.59 108 ALA A N 1
ATOM 902 C CA . ALA A 1 108 ? -6.987 -14.503 7.520 1.00 48.59 108 ALA A CA 1
ATOM 903 C C . ALA A 1 108 ? -6.619 -13.136 8.126 1.00 48.59 108 ALA A C 1
ATOM 905 O O . ALA A 1 108 ? -6.382 -13.044 9.327 1.00 48.59 108 ALA A O 1
ATOM 906 N N . HIS A 1 109 ? -6.554 -12.076 7.312 1.00 51.34 109 HIS A N 1
ATOM 907 C CA . HIS A 1 109 ? -6.045 -10.766 7.735 1.00 51.34 109 HIS A CA 1
ATOM 908 C C . HIS A 1 109 ? -6.748 -9.631 6.978 1.00 51.34 109 HIS A C 1
ATOM 910 O O . HIS A 1 109 ? -6.131 -8.964 6.140 1.00 51.34 109 HIS A O 1
ATOM 916 N N . PRO A 1 110 ? -8.045 -9.403 7.232 1.00 49.81 110 PRO A N 1
ATOM 917 C CA . PRO A 1 110 ? -8.731 -8.268 6.651 1.00 49.81 110 PRO A CA 1
ATOM 918 C C . PRO A 1 110 ? -8.076 -6.992 7.189 1.00 49.81 110 PRO A C 1
ATOM 920 O O . PRO A 1 110 ? -8.059 -6.745 8.394 1.00 49.81 110 PRO A O 1
ATOM 923 N N . LEU A 1 111 ? -7.589 -6.141 6.282 1.00 51.81 111 LEU A N 1
ATOM 924 C CA . LEU A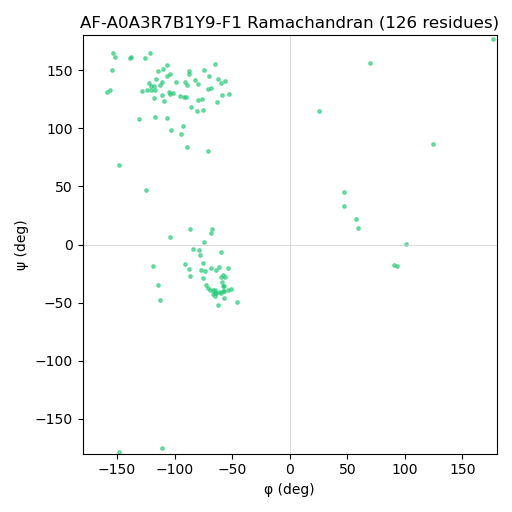 1 111 ? -7.270 -4.733 6.566 1.00 51.81 111 LEU A CA 1
ATOM 925 C C . LEU A 1 111 ? -8.533 -3.893 6.853 1.00 51.81 111 LEU A C 1
ATOM 927 O O . LEU A 1 111 ? -8.468 -2.670 6.907 1.00 51.81 111 LEU A O 1
ATOM 931 N N . TYR A 1 112 ? -9.651 -4.590 7.077 1.00 56.69 112 TYR A N 1
ATOM 932 C CA . TYR A 1 112 ? -10.611 -4.451 8.172 1.00 56.69 112 TYR A CA 1
ATOM 933 C C . TYR A 1 112 ? -12.029 -4.230 7.624 1.00 56.69 112 TYR A C 1
ATOM 935 O O . TYR A 1 112 ? -12.502 -3.103 7.551 1.00 56.69 112 TYR A O 1
ATOM 943 N N . HIS A 1 113 ? -12.753 -5.314 7.332 1.00 50.00 113 HIS A N 1
ATOM 944 C CA . HIS A 1 113 ? -14.140 -5.420 7.782 1.00 50.00 113 HIS A CA 1
ATOM 945 C C . HIS A 1 113 ? -14.177 -6.434 8.921 1.00 50.00 113 HIS A C 1
ATOM 947 O O . HIS A 1 113 ? -14.017 -7.636 8.726 1.00 50.00 113 HIS A O 1
ATOM 953 N N . ALA A 1 114 ? -14.389 -5.961 10.145 1.00 50.88 114 ALA A N 1
ATOM 954 C CA . ALA A 1 114 ? -14.957 -6.855 11.138 1.00 50.88 114 ALA A CA 1
ATOM 955 C C . ALA A 1 114 ? -16.439 -6.976 10.776 1.00 50.88 114 ALA A C 1
ATOM 957 O O . ALA A 1 114 ? -17.143 -5.974 10.830 1.00 50.88 114 ALA A O 1
ATOM 958 N N . GLN A 1 115 ? -16.918 -8.165 10.408 1.00 50.66 115 GLN A N 1
ATOM 959 C CA . GLN A 1 115 ? -18.345 -8.402 10.128 1.00 50.66 115 GLN A CA 1
ATOM 960 C C . GLN A 1 115 ? -19.262 -7.950 11.288 1.00 50.66 115 GLN A C 1
ATOM 962 O O . GLN A 1 115 ? -20.444 -7.689 11.088 1.00 50.66 115 GLN A O 1
ATOM 967 N N . SER A 1 116 ? -18.708 -7.816 12.500 1.00 53.19 116 SER A N 1
ATOM 968 C CA . SER A 1 116 ? -19.377 -7.289 13.692 1.00 53.19 116 SER A CA 1
ATOM 969 C C . SER A 1 116 ? -19.522 -5.761 13.732 1.00 53.19 116 SER A C 1
ATOM 971 O O . SER A 1 116 ? -20.399 -5.256 14.432 1.00 53.19 116 SER A O 1
ATOM 973 N N . ILE A 1 117 ? -18.696 -5.009 12.999 1.00 56.06 117 ILE A N 1
ATOM 974 C CA . ILE A 1 117 ? -18.746 -3.546 12.936 1.00 56.06 117 ILE A CA 1
ATOM 975 C C . ILE A 1 117 ? -19.630 -3.178 11.741 1.00 56.06 117 ILE A C 1
ATOM 977 O O . ILE A 1 117 ? -19.196 -3.226 10.595 1.00 56.06 117 ILE A O 1
ATOM 981 N N . LYS A 1 118 ? -20.885 -2.798 12.007 1.00 62.25 118 LYS A N 1
ATOM 982 C CA . LYS A 1 118 ? -21.882 -2.404 10.987 1.00 62.25 118 LYS A CA 1
ATOM 983 C C . LYS A 1 118 ? -21.556 -1.078 10.272 1.00 62.25 118 LYS A C 1
ATOM 985 O O . LYS A 1 118 ? -22.398 -0.546 9.551 1.00 62.25 118 LYS A O 1
ATOM 990 N N . GLU A 1 119 ? -20.362 -0.523 10.474 1.00 65.56 119 GLU A N 1
ATOM 991 C CA . GLU A 1 119 ? -19.931 0.721 9.843 1.00 65.56 119 GLU A CA 1
ATOM 992 C C . GLU A 1 119 ? -19.239 0.459 8.510 1.00 65.56 119 GLU A C 1
ATOM 994 O O . GLU A 1 119 ? -18.267 -0.288 8.408 1.00 65.56 119 GLU A O 1
ATOM 999 N N . LYS A 1 120 ? -19.730 1.147 7.478 1.00 68.38 120 LYS A N 1
ATOM 1000 C CA . LYS A 1 120 ? -19.184 1.086 6.121 1.00 68.38 120 LYS A CA 1
ATOM 1001 C C . LYS A 1 120 ? -17.875 1.855 5.963 1.00 68.38 120 LYS A C 1
ATOM 1003 O O . LYS A 1 120 ? -17.221 1.685 4.950 1.00 68.38 120 LYS A O 1
ATOM 1008 N N . GLU A 1 121 ? -17.525 2.736 6.895 1.00 74.94 121 GLU A N 1
ATOM 1009 C CA . GLU A 1 121 ? -16.283 3.510 6.880 1.00 74.94 121 GLU A CA 1
ATOM 1010 C C . GLU A 1 121 ? -15.615 3.413 8.238 1.00 74.94 121 GLU A C 1
ATOM 1012 O O . GLU A 1 121 ? -16.087 4.024 9.191 1.00 74.94 121 GLU A O 1
ATOM 1017 N N . ILE A 1 122 ? -14.519 2.667 8.306 1.00 78.62 122 ILE A N 1
ATOM 1018 C CA . ILE A 1 122 ? -13.803 2.350 9.547 1.00 78.62 122 ILE A CA 1
ATOM 1019 C C . ILE A 1 122 ? -12.703 3.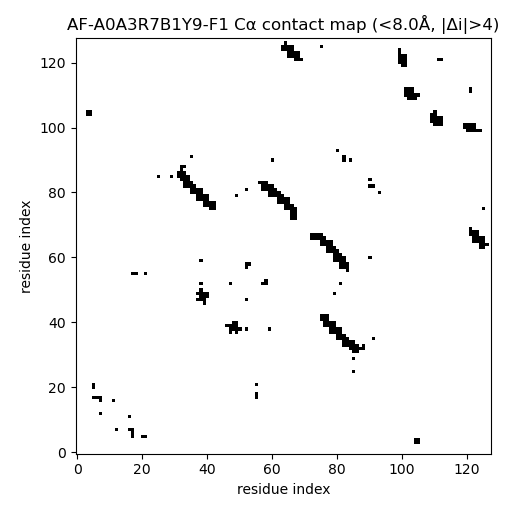362 9.887 1.00 78.62 122 ILE A C 1
ATOM 1021 O O . ILE A 1 122 ? -12.235 3.418 11.027 1.00 78.62 122 ILE A O 1
ATOM 1025 N N . LEU A 1 123 ? -12.300 4.165 8.901 1.00 83.19 123 LEU A N 1
ATOM 1026 C CA . LEU A 1 123 ? -11.309 5.225 9.031 1.00 83.19 123 LEU A CA 1
ATOM 1027 C C . LEU A 1 123 ? -11.969 6.579 8.800 1.00 83.19 123 LEU A C 1
ATOM 1029 O O . LEU A 1 123 ? -12.901 6.702 8.004 1.00 83.19 123 LEU A O 1
ATOM 1033 N N . GLN A 1 124 ? -11.448 7.602 9.462 1.00 85.25 124 GLN A N 1
ATOM 1034 C CA . GLN A 1 124 ? -11.804 8.993 9.217 1.00 85.25 124 GLN A CA 1
ATOM 1035 C C . GLN A 1 124 ? -10.555 9.782 8.807 1.00 85.25 124 GLN A C 1
ATOM 1037 O O . GLN A 1 124 ? -9.492 9.574 9.396 1.00 85.25 124 GLN A O 1
ATOM 1042 N N . PRO A 1 125 ? -10.640 10.643 7.779 1.00 85.12 125 PRO A N 1
ATOM 1043 C CA . PRO A 1 125 ? -9.527 11.489 7.383 1.00 85.12 125 PRO A CA 1
ATOM 1044 C C . PRO A 1 125 ? -9.302 12.581 8.428 1.00 85.12 125 PRO A C 1
ATOM 1046 O O . PRO A 1 125 ? -10.243 13.247 8.851 1.00 85.12 125 PRO A O 1
ATOM 1049 N N . ASN A 1 126 ? -8.042 12.783 8.799 1.00 81.62 126 ASN A N 1
ATOM 1050 C CA . ASN A 1 126 ? -7.625 13.899 9.636 1.00 81.62 126 ASN A CA 1
ATOM 1051 C C . ASN A 1 126 ? -6.959 14.921 8.717 1.00 81.62 126 ASN A C 1
ATOM 1053 O O . ASN A 1 126 ? -5.811 14.739 8.301 1.00 81.62 126 ASN A O 1
ATOM 1057 N N . TYR A 1 127 ? -7.719 15.943 8.332 1.00 69.19 127 TYR A N 1
ATOM 1058 C CA . TYR A 1 127 ? -7.167 17.111 7.654 1.00 69.19 127 TYR A CA 1
ATOM 1059 C C . TYR A 1 127 ? -6.598 18.067 8.713 1.00 69.19 127 TYR A C 1
ATOM 1061 O O . TYR A 1 127 ? -7.187 18.151 9.794 1.00 69.19 127 TYR A O 1
ATOM 1069 N N . PRO A 1 128 ? -5.451 18.717 8.453 1.00 55.94 128 PRO A N 1
ATOM 1070 C CA . PRO A 1 128 ? -5.014 19.845 9.267 1.00 55.94 128 PRO A CA 1
ATOM 1071 C C . PRO A 1 128 ? -6.024 20.997 9.210 1.00 55.94 128 PRO A C 1
ATOM 1073 O O . PRO A 1 128 ? -6.735 21.110 8.181 1.00 55.94 128 PRO A O 1
#

Secondary structure (DSSP, 8-state):
---------GGGTTS-HHHHHHHHHHHHTTT-SEEEEEEEES-SSSTTBHHHHHHTT-EEEEEEEEEESSSSTT-EEEEEEEEEESSS-PPP---HHHHTT-----TT--SS--TT---S--EEE---

pLDDT: mean 80.12, std 13.9, range [40.22, 95.75]

Foldseek 3Di:
DDDFDDDDDPVCPPVCVSLVVVVVVCVVPLVDQWDKDKAKFQDPDPPRHPVVLVVSVWDFDDKFKKDFPPPPPPRIMMITITIDGNDPDDDDDDDVVQVQQFDQRDPVDGPDDPVPPPGRGGMDTDDD